Protein AF-A0A4Q6EBI5-F1 (afdb_monomer)

Radius of gyration: 20.55 Å; Cα contacts (8 Å, |Δi|>4): 66; chains: 1; bounding box: 68×35×32 Å

Sequence (93 aa):
MEENFFKGKWKEAKGEIQTTWGKLTGDELEQTKGNLQSIGGLIQQKYGHAKEEVSQKLSELSARFTGEAANKTEDVKDDLRTSETLRKDERLQ

Secondary structure (DSSP, 8-state):
---B--HHHHHHHHHHHHHHTTTS-HHHHHHTTTBHHHHHHHHHHHH---HHHHHHHHHHHHHHHHS--SS----SS-TT----S--------

Solvent-accessible surface area (backbone atoms only — not comparable to full-atom values): 6014 Å² total; per-residue (Å²): 131,90,64,58,42,54,78,78,48,25,64,57,51,46,53,54,50,27,66,75,42,71,89,48,51,65,63,66,51,54,75,40,65,39,32,50,69,54,49,45,51,53,47,34,72,76,68,66,53,60,69,62,64,47,48,50,56,48,50,52,49,48,29,71,63,69,68,70,72,76,84,80,90,70,87,88,82,80,88,83,78,79,88,82,75,81,89,67,97,76,77,91,129

Foldseek 3Di:
DFQFADLVLQLVLLVVLCVVVVVDDSVCSVVCSRGLVSSLVVCCVPPVDDSVVSSVVSVVSSCVRVVVVPDDPPDDDPPPPPPDDDDDPDDDD

Mean predicted aligned error: 12.08 Å

Structure (mmCIF, N/CA/C/O backbone):
data_AF-A0A4Q6EBI5-F1
#
_entry.id   AF-A0A4Q6EBI5-F1
#
loop_
_atom_site.group_PDB
_atom_site.id
_atom_site.type_symbol
_atom_site.label_atom_id
_atom_site.label_alt_id
_atom_site.label_comp_id
_atom_site.label_asym_id
_atom_site.label_entity_id
_atom_site.label_seq_id
_atom_site.pdbx_PDB_ins_code
_atom_site.Cartn_x
_atom_site.Cartn_y
_atom_site.Cartn_z
_atom_site.occupancy
_atom_site.B_iso_or_equiv
_atom_site.auth_seq_id
_atom_site.auth_comp_id
_atom_site.auth_asym_id
_atom_site.auth_atom_id
_atom_site.pdbx_PDB_model_num
ATOM 1 N N . MET A 1 1 ? 16.691 -6.891 6.641 1.00 44.53 1 MET A N 1
ATOM 2 C CA . MET A 1 1 ? 15.786 -6.126 7.515 1.00 44.53 1 MET A CA 1
ATOM 3 C C . MET A 1 1 ? 14.382 -6.578 7.157 1.00 44.53 1 MET A C 1
ATOM 5 O O . MET A 1 1 ? 14.028 -6.491 5.990 1.00 44.53 1 MET A O 1
ATOM 9 N N . GLU A 1 2 ? 13.650 -7.199 8.080 1.00 53.28 2 GLU A N 1
ATOM 10 C CA . GLU A 1 2 ? 12.250 -7.576 7.843 1.00 53.28 2 GLU A CA 1
ATOM 11 C C . GLU A 1 2 ? 11.372 -6.353 8.112 1.00 53.28 2 GLU A C 1
ATOM 13 O O . GLU A 1 2 ? 10.861 -6.167 9.216 1.00 53.28 2 GLU A O 1
ATOM 18 N N . GLU A 1 3 ? 11.242 -5.477 7.117 1.00 63.88 3 GLU A N 1
ATOM 19 C CA . GLU A 1 3 ? 10.317 -4.352 7.210 1.00 63.88 3 GLU A CA 1
ATOM 20 C C . GLU A 1 3 ? 8.879 -4.907 7.200 1.00 63.88 3 GLU A C 1
ATOM 22 O O . GLU A 1 3 ? 8.464 -5.638 6.293 1.00 63.88 3 GLU A O 1
ATOM 27 N N . ASN A 1 4 ? 8.110 -4.585 8.237 1.00 71.12 4 ASN A N 1
ATOM 28 C CA . ASN A 1 4 ? 6.706 -4.957 8.361 1.00 71.12 4 ASN A CA 1
ATOM 29 C C . ASN A 1 4 ? 5.941 -3.785 8.970 1.00 71.12 4 ASN A C 1
ATOM 31 O O . ASN A 1 4 ? 6.427 -3.120 9.886 1.00 71.12 4 ASN A O 1
ATOM 35 N N . PHE A 1 5 ? 4.717 -3.556 8.504 1.00 75.75 5 PHE A N 1
ATOM 36 C CA . PHE A 1 5 ? 3.860 -2.550 9.117 1.00 75.75 5 PHE A CA 1
ATOM 37 C C . PHE A 1 5 ? 3.394 -3.006 10.504 1.00 75.75 5 PHE A C 1
ATOM 39 O O . PHE A 1 5 ? 2.918 -4.129 10.685 1.00 75.75 5 PHE A O 1
ATOM 46 N N . PHE A 1 6 ? 3.434 -2.104 11.486 1.00 75.88 6 PHE A N 1
ATOM 47 C CA . PHE A 1 6 ? 2.749 -2.331 12.758 1.00 75.88 6 PHE A CA 1
ATOM 48 C C . PHE A 1 6 ? 1.249 -2.530 12.515 1.00 75.88 6 PHE A C 1
ATOM 50 O O . PHE A 1 6 ? 0.626 -1.734 11.817 1.00 75.88 6 PHE A O 1
ATOM 57 N N . LYS A 1 7 ? 0.641 -3.546 13.140 1.00 71.38 7 LYS A N 1
ATOM 58 C CA . LYS A 1 7 ? -0.760 -3.957 12.907 1.00 71.38 7 LYS A CA 1
ATOM 59 C C . LYS A 1 7 ? -1.783 -2.806 12.979 1.00 71.38 7 LYS A C 1
ATOM 61 O O . LYS A 1 7 ? -2.779 -2.841 12.265 1.00 71.38 7 LYS A O 1
ATOM 66 N N . GLY A 1 8 ? -1.532 -1.786 13.807 1.00 75.75 8 GLY A N 1
ATOM 67 C CA . GLY A 1 8 ? -2.360 -0.574 13.875 1.00 75.75 8 GLY A CA 1
ATOM 68 C C . GLY A 1 8 ? -2.218 0.336 12.648 1.00 75.75 8 GLY A C 1
ATOM 69 O O . GLY A 1 8 ? -3.214 0.710 12.041 1.00 75.75 8 GLY A O 1
ATOM 70 N N . LYS A 1 9 ? -0.978 0.627 12.240 1.00 81.62 9 LYS A N 1
ATOM 71 C CA . LYS A 1 9 ? -0.639 1.460 11.071 1.00 81.62 9 LYS A CA 1
ATOM 72 C C . LYS A 1 9 ? -0.881 0.747 9.734 1.00 81.62 9 LYS A C 1
ATOM 74 O O . LYS A 1 9 ? -1.128 1.394 8.722 1.00 81.62 9 LYS A O 1
ATOM 79 N N . TRP A 1 10 ? -0.851 -0.587 9.731 1.00 85.44 10 TRP A N 1
ATOM 80 C CA . TRP A 1 10 ? -1.069 -1.420 8.548 1.00 85.44 10 TRP A CA 1
ATOM 81 C C . TRP A 1 10 ? -2.424 -1.163 7.889 1.00 85.44 10 TRP A C 1
ATOM 83 O O . 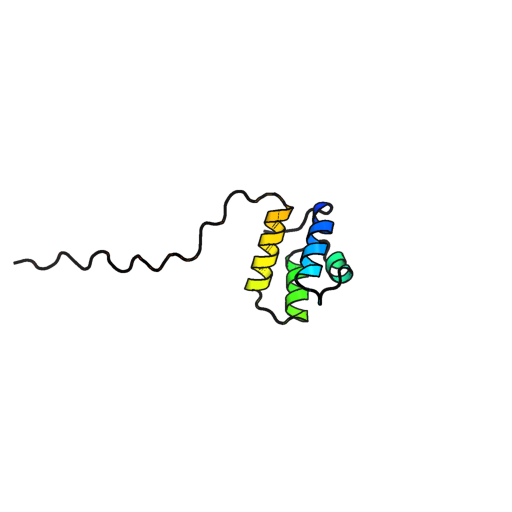TRP A 1 10 ? -2.515 -1.132 6.668 1.00 85.44 10 TRP A O 1
ATOM 93 N N . LYS A 1 11 ? -3.479 -0.948 8.682 1.00 85.94 11 LYS A N 1
ATOM 94 C CA . LYS A 1 11 ? -4.832 -0.730 8.156 1.00 85.94 11 LYS A CA 1
ATOM 95 C C . LYS A 1 11 ? -4.930 0.546 7.310 1.00 85.94 11 LYS A C 1
ATOM 97 O O . LYS A 1 11 ? -5.629 0.547 6.301 1.00 85.94 11 LYS A O 1
ATOM 102 N N . GLU A 1 12 ? -4.206 1.591 7.704 1.00 86.00 12 GLU A N 1
ATOM 103 C CA . GLU A 1 12 ? -4.070 2.842 6.949 1.00 86.00 12 GLU A CA 1
ATOM 104 C C . GLU A 1 12 ? -3.200 2.648 5.703 1.00 86.00 12 GLU A C 1
ATOM 106 O O . GLU A 1 12 ? -3.637 2.965 4.596 1.00 86.00 12 GLU A O 1
ATOM 111 N N . ALA A 1 13 ? -2.022 2.031 5.863 1.00 85.81 13 ALA A N 1
ATOM 112 C CA . ALA A 1 13 ? -1.117 1.737 4.753 1.00 85.81 13 ALA A CA 1
ATOM 113 C C . ALA A 1 13 ? -1.804 0.902 3.659 1.00 85.81 13 ALA A C 1
ATOM 115 O O . ALA A 1 13 ? -1.714 1.228 2.481 1.00 85.81 13 ALA A O 1
ATOM 116 N N . LYS A 1 14 ? -2.577 -0.122 4.043 1.00 87.25 14 LYS A N 1
ATOM 117 C CA . LYS A 1 14 ? -3.412 -0.939 3.148 1.00 87.25 14 LYS A CA 1
ATOM 118 C C . LYS A 1 14 ? -4.319 -0.091 2.255 1.00 87.25 14 LYS A C 1
ATOM 120 O O . LYS A 1 14 ? -4.433 -0.395 1.071 1.00 87.25 14 LYS A O 1
ATOM 125 N N . GLY A 1 15 ? -4.977 0.933 2.801 1.00 88.38 15 GLY A N 1
ATOM 126 C CA . GLY A 1 15 ? -5.890 1.785 2.032 1.00 88.38 15 GLY A CA 1
ATOM 127 C C . GLY A 1 15 ? -5.156 2.589 0.960 1.00 88.38 15 GLY A C 1
ATOM 128 O O . GLY A 1 15 ? -5.619 2.696 -0.177 1.00 88.38 15 GLY A O 1
ATOM 129 N N . GLU A 1 16 ? -3.970 3.090 1.294 1.00 87.25 16 GLU A N 1
ATOM 130 C CA . GLU A 1 16 ? -3.127 3.840 0.363 1.00 87.25 16 GLU A CA 1
ATOM 131 C C . GLU A 1 16 ? -2.498 2.936 -0.707 1.00 87.25 16 GLU A C 1
ATOM 133 O O . GLU A 1 16 ? -2.494 3.284 -1.889 1.00 87.25 16 GLU A O 1
ATOM 138 N N . ILE A 1 17 ? -2.073 1.725 -0.327 1.00 86.25 17 ILE A N 1
ATOM 139 C CA . ILE A 1 17 ? -1.614 0.678 -1.252 1.00 86.25 17 ILE A CA 1
ATOM 140 C C . ILE A 1 17 ? -2.749 0.315 -2.219 1.00 86.25 17 ILE A C 1
ATOM 142 O O . ILE A 1 17 ? -2.557 0.321 -3.430 1.00 86.25 17 ILE A O 1
ATOM 146 N N . GLN A 1 18 ? -3.956 0.051 -1.718 1.00 87.75 18 GLN A N 1
ATOM 147 C CA . GLN A 1 18 ? -5.106 -0.280 -2.561 1.00 87.75 18 GLN A CA 1
ATOM 148 C C . GLN A 1 18 ? -5.463 0.856 -3.532 1.00 87.75 18 GLN A C 1
ATOM 150 O O . GLN A 1 18 ? -5.811 0.596 -4.679 1.00 87.75 18 GLN A O 1
ATOM 155 N N . THR A 1 19 ? -5.345 2.111 -3.096 1.00 87.94 19 THR A N 1
ATOM 156 C CA . THR A 1 19 ? -5.585 3.285 -3.951 1.00 87.94 19 THR A CA 1
ATOM 157 C C . THR A 1 19 ? -4.510 3.420 -5.032 1.00 87.94 19 THR A C 1
ATOM 159 O O . THR A 1 19 ? -4.827 3.676 -6.192 1.00 87.94 19 THR A O 1
ATOM 162 N N . THR A 1 20 ? -3.243 3.199 -4.671 1.00 84.56 20 THR A N 1
ATOM 163 C CA . THR A 1 20 ? -2.093 3.272 -5.588 1.00 84.56 20 THR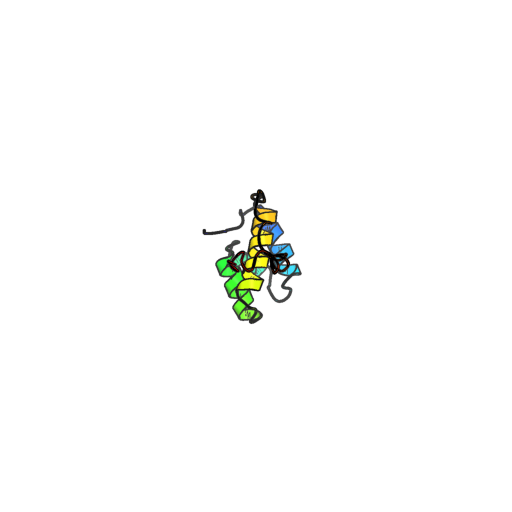 A CA 1
ATOM 164 C C . THR A 1 20 ? -2.132 2.157 -6.632 1.00 84.56 20 THR A C 1
ATOM 166 O O . THR A 1 20 ? -1.960 2.392 -7.827 1.00 84.56 20 THR A O 1
ATOM 169 N N . TRP A 1 21 ? -2.388 0.929 -6.188 1.00 85.81 21 TRP A N 1
ATOM 170 C CA . TRP A 1 21 ? -2.431 -0.264 -7.020 1.00 85.81 21 TRP A CA 1
ATOM 171 C C . TRP A 1 21 ? -3.854 -0.815 -7.073 1.00 85.81 21 TRP A C 1
ATOM 173 O O . TRP A 1 21 ? -4.107 -1.918 -6.604 1.00 85.81 21 TRP A O 1
ATOM 183 N N . GLY A 1 22 ? -4.779 -0.086 -7.701 1.00 83.94 22 GLY A N 1
ATOM 184 C CA . GLY A 1 22 ? -6.206 -0.445 -7.774 1.00 83.94 22 GLY A CA 1
ATOM 185 C C . GLY A 1 22 ? -6.571 -1.843 -8.318 1.00 83.94 22 GLY A C 1
ATOM 186 O O . GLY A 1 22 ? -7.739 -2.214 -8.259 1.00 83.94 22 GLY A O 1
ATOM 187 N N . LYS A 1 23 ? -5.620 -2.642 -8.836 1.00 82.12 23 LYS A N 1
ATOM 188 C CA . LYS A 1 23 ? -5.815 -4.072 -9.171 1.00 82.12 23 LYS A CA 1
ATOM 189 C C . LYS A 1 23 ? -5.606 -5.014 -7.976 1.00 82.12 23 LYS A C 1
ATOM 191 O O . LYS A 1 23 ? -5.900 -6.207 -8.087 1.00 82.12 23 LYS A O 1
ATOM 196 N N . LEU A 1 24 ? -5.033 -4.528 -6.878 1.00 84.62 24 LEU A N 1
ATOM 197 C CA . LEU A 1 24 ? -4.920 -5.263 -5.625 1.00 84.62 24 LEU A CA 1
ATOM 198 C C . LEU A 1 24 ? -6.192 -5.060 -4.819 1.00 84.62 24 LEU A C 1
ATOM 200 O O . LEU A 1 24 ? -6.639 -3.934 -4.594 1.00 84.62 24 LEU A O 1
ATOM 204 N N . THR A 1 25 ? -6.746 -6.158 -4.329 1.00 86.31 25 THR A N 1
ATOM 205 C CA . THR A 1 25 ? -7.875 -6.095 -3.409 1.00 86.31 25 THR A CA 1
ATOM 206 C C . THR A 1 25 ? -7.351 -5.864 -1.997 1.00 86.31 25 THR A C 1
ATOM 208 O O . THR A 1 25 ? -6.365 -6.478 -1.584 1.00 86.31 25 THR A O 1
ATOM 211 N N . GLY A 1 26 ? -8.043 -5.034 -1.212 1.00 84.88 26 GLY A N 1
ATOM 212 C CA . GLY A 1 26 ? -7.718 -4.846 0.204 1.00 84.88 26 GLY A CA 1
ATOM 213 C C . GLY A 1 26 ? -7.697 -6.153 1.012 1.00 84.88 26 GLY A C 1
ATOM 214 O O . GLY A 1 26 ? -7.053 -6.197 2.057 1.00 84.88 26 GLY A O 1
ATOM 215 N N . ASP A 1 27 ? -8.371 -7.200 0.531 1.00 88.31 27 ASP A N 1
ATOM 216 C CA . ASP A 1 27 ? -8.375 -8.554 1.099 1.00 88.31 27 ASP A CA 1
ATOM 217 C C . ASP A 1 27 ? -7.047 -9.295 0.857 1.00 88.31 27 ASP A C 1
ATOM 219 O O . ASP A 1 27 ? -6.430 -9.803 1.790 1.00 88.31 27 ASP A O 1
ATOM 223 N N . GLU A 1 28 ? -6.534 -9.257 -0.379 1.00 87.56 28 GLU A N 1
ATOM 224 C CA . GLU A 1 28 ? -5.244 -9.858 -0.759 1.00 87.56 28 GLU A CA 1
ATOM 225 C C . GLU A 1 28 ? -4.092 -9.216 0.017 1.00 87.56 28 GLU A C 1
ATOM 227 O O . GLU A 1 28 ? -3.199 -9.898 0.516 1.00 87.56 28 GLU A O 1
ATOM 232 N N . LEU A 1 29 ? -4.148 -7.893 0.181 1.00 86.62 29 LEU A N 1
ATOM 233 C CA . LEU A 1 29 ? -3.214 -7.166 1.029 1.00 86.62 29 LEU A CA 1
ATOM 234 C C . LEU A 1 29 ? -3.353 -7.620 2.484 1.00 86.62 29 LEU A C 1
ATOM 236 O O . LEU A 1 29 ? -2.352 -7.893 3.139 1.00 86.62 29 LEU A O 1
ATOM 240 N N . GLU A 1 30 ? -4.570 -7.761 3.004 1.00 87.44 30 GLU A N 1
ATOM 241 C CA . GLU A 1 30 ? -4.795 -8.166 4.394 1.00 87.44 30 GLU A CA 1
ATOM 242 C C . GLU A 1 30 ? -4.222 -9.554 4.718 1.00 87.44 30 GLU A C 1
ATOM 244 O O . GLU A 1 30 ? -3.653 -9.736 5.798 1.00 87.44 30 GLU A O 1
ATOM 249 N N . GLN A 1 31 ? -4.253 -10.490 3.763 1.00 87.50 31 GLN A N 1
ATOM 250 C CA . GLN A 1 31 ? -3.624 -11.809 3.900 1.00 87.50 31 GLN A CA 1
ATOM 251 C C . GLN A 1 31 ? -2.107 -11.733 4.114 1.00 87.50 31 GLN A C 1
ATOM 253 O O . GLN A 1 31 ? -1.548 -12.557 4.839 1.00 87.50 31 GLN A O 1
ATOM 258 N N . THR A 1 32 ? -1.442 -10.715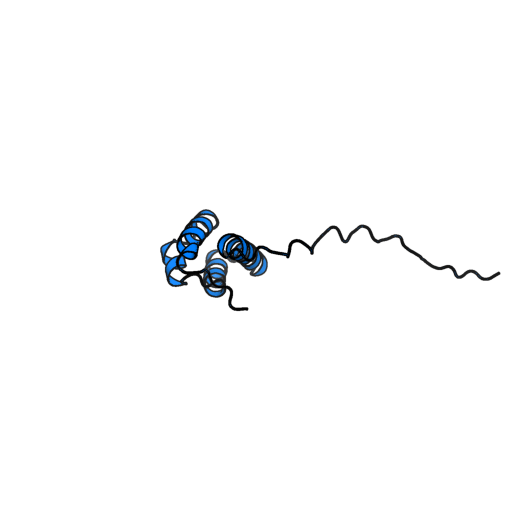 3.562 1.00 87.12 32 THR A N 1
ATOM 259 C CA . THR A 1 32 ? -0.002 -10.490 3.775 1.00 87.12 32 THR A CA 1
ATOM 260 C C . THR A 1 32 ? 0.332 -9.959 5.169 1.00 87.12 32 THR A C 1
ATOM 262 O O . THR A 1 32 ? 1.504 -9.904 5.533 1.00 87.12 32 THR A O 1
ATOM 265 N N . LYS A 1 33 ? -0.675 -9.536 5.950 1.00 84.75 33 LYS A N 1
ATOM 266 C CA . LYS A 1 33 ? -0.530 -8.956 7.297 1.00 84.75 33 LYS A CA 1
ATOM 267 C C . LYS A 1 33 ? 0.459 -7.783 7.388 1.00 84.75 33 LYS A C 1
ATOM 269 O O . LYS A 1 33 ? 0.974 -7.509 8.468 1.00 84.75 33 LYS A O 1
ATOM 274 N N . GLY A 1 34 ? 0.711 -7.084 6.282 1.00 82.56 34 GLY A N 1
ATOM 275 C CA . GLY A 1 34 ? 1.651 -5.963 6.243 1.00 82.56 34 GLY A CA 1
ATOM 276 C C . GLY A 1 34 ? 3.105 -6.347 6.013 1.00 82.56 34 GLY A C 1
ATOM 277 O O . GLY A 1 34 ? 3.996 -5.550 6.301 1.00 82.56 34 GLY A O 1
ATOM 278 N N . ASN A 1 35 ? 3.349 -7.544 5.482 1.00 86.56 35 ASN A N 1
ATOM 279 C CA . ASN A 1 35 ? 4.674 -7.976 5.075 1.00 86.56 35 ASN A CA 1
ATOM 280 C C . ASN A 1 35 ? 5.034 -7.414 3.692 1.00 86.56 35 ASN A C 1
ATOM 282 O O . ASN A 1 35 ? 4.457 -7.811 2.677 1.00 86.56 35 ASN A O 1
ATOM 286 N N . LEU A 1 36 ? 6.015 -6.509 3.644 1.00 83.25 36 LEU A N 1
ATOM 287 C CA . LEU A 1 36 ? 6.419 -5.804 2.420 1.00 83.25 36 LEU A CA 1
ATOM 288 C C . LEU A 1 36 ? 6.902 -6.761 1.324 1.00 83.25 36 LEU A C 1
ATOM 290 O O . LEU A 1 36 ? 6.577 -6.572 0.154 1.00 83.25 36 LEU A O 1
ATOM 294 N N . GLN A 1 37 ? 7.599 -7.837 1.691 1.00 85.25 37 GLN A N 1
ATOM 295 C CA . GLN A 1 37 ? 8.057 -8.848 0.737 1.00 85.25 37 GLN A CA 1
ATOM 296 C C . GLN A 1 37 ? 6.887 -9.602 0.085 1.00 85.25 37 GLN A C 1
ATOM 298 O O . GLN A 1 37 ? 6.885 -9.812 -1.129 1.00 85.25 37 GLN A O 1
ATOM 303 N N . SER A 1 38 ? 5.873 -9.966 0.869 1.00 88.38 38 SER A N 1
ATOM 304 C CA . SER A 1 38 ? 4.670 -10.649 0.377 1.00 88.38 38 SER A CA 1
ATOM 305 C C . SER A 1 38 ? 3.831 -9.735 -0.519 1.00 88.38 38 SER A C 1
ATOM 307 O O . SER A 1 38 ? 3.399 -10.147 -1.595 1.00 88.38 38 SER A O 1
ATOM 309 N N . ILE A 1 39 ? 3.655 -8.471 -0.119 1.00 87.19 39 ILE A N 1
ATOM 310 C CA . ILE A 1 39 ? 2.957 -7.453 -0.920 1.00 87.19 39 ILE A CA 1
ATOM 311 C C . ILE A 1 39 ? 3.702 -7.216 -2.236 1.00 87.19 39 ILE A C 1
ATOM 313 O O . ILE A 1 39 ? 3.089 -7.197 -3.303 1.00 87.19 39 ILE A O 1
ATOM 317 N N . GLY A 1 40 ? 5.030 -7.096 -2.178 1.00 87.88 40 GLY A N 1
ATOM 318 C CA . GLY A 1 40 ? 5.870 -6.920 -3.356 1.00 87.88 40 GLY A CA 1
ATOM 319 C C . GLY A 1 40 ? 5.761 -8.087 -4.337 1.00 87.88 40 GLY A C 1
ATOM 320 O O . GLY A 1 40 ? 5.660 -7.864 -5.543 1.00 87.88 40 GLY A O 1
ATOM 321 N N . GLY A 1 41 ? 5.691 -9.321 -3.828 1.00 88.62 41 GLY A N 1
ATOM 322 C CA . GLY A 1 41 ? 5.438 -10.517 -4.633 1.00 88.62 41 GLY A CA 1
ATOM 323 C C . GLY A 1 41 ? 4.088 -10.474 -5.352 1.00 88.62 41 GLY A C 1
ATOM 324 O O . GLY A 1 41 ? 4.037 -10.687 -6.562 1.00 88.62 41 GLY A O 1
ATOM 325 N N . LEU A 1 42 ? 3.008 -10.116 -4.648 1.00 87.88 42 LEU A N 1
ATOM 326 C CA . LEU A 1 42 ? 1.671 -9.983 -5.243 1.00 87.88 42 LEU A CA 1
ATOM 327 C C . LEU A 1 42 ? 1.631 -8.921 -6.348 1.00 87.88 42 LEU A C 1
ATOM 329 O O . LEU A 1 42 ? 1.074 -9.158 -7.421 1.00 87.88 42 LEU A O 1
ATOM 333 N N . ILE A 1 43 ? 2.244 -7.758 -6.109 1.00 86.31 43 ILE A N 1
ATOM 334 C CA . ILE A 1 43 ? 2.307 -6.673 -7.095 1.00 86.31 43 ILE A CA 1
ATOM 335 C C . ILE A 1 43 ? 3.099 -7.121 -8.320 1.00 86.31 43 ILE A C 1
ATOM 337 O O . ILE A 1 43 ? 2.640 -6.933 -9.445 1.00 86.31 43 ILE A O 1
ATOM 341 N N . GLN A 1 44 ? 4.255 -7.753 -8.119 1.00 86.38 44 G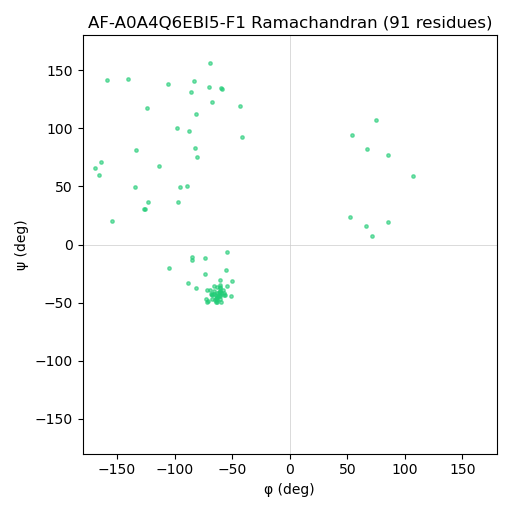LN A N 1
ATOM 342 C CA . GLN A 1 44 ? 5.075 -8.258 -9.213 1.00 86.38 44 GLN A CA 1
ATOM 343 C C . GLN A 1 44 ? 4.327 -9.307 -10.044 1.00 86.38 44 GLN A C 1
ATOM 345 O O . GLN A 1 44 ? 4.368 -9.245 -11.269 1.00 86.38 44 GLN A O 1
ATOM 350 N N . GLN A 1 45 ? 3.579 -10.215 -9.411 1.00 87.00 45 GLN A N 1
ATOM 351 C CA . GLN A 1 45 ? 2.786 -11.216 -10.128 1.00 87.00 45 GLN A CA 1
ATOM 352 C C . GLN A 1 45 ? 1.593 -10.617 -10.884 1.00 87.00 45 GLN A C 1
ATOM 354 O O . GLN A 1 45 ? 1.311 -11.043 -12.001 1.00 87.00 45 GLN A O 1
ATOM 359 N N . LYS A 1 46 ? 0.890 -9.629 -10.313 1.00 85.38 46 LYS A N 1
ATOM 360 C CA . LYS A 1 46 ? -0.297 -9.031 -10.953 1.00 85.38 46 LYS A CA 1
ATOM 361 C C . LYS A 1 46 ? 0.019 -7.981 -12.006 1.00 85.38 46 LYS A C 1
ATOM 363 O O . LYS A 1 46 ? -0.717 -7.849 -12.984 1.00 85.38 46 LYS A O 1
ATOM 368 N N . TYR A 1 47 ? 1.048 -7.180 -11.771 1.00 82.44 47 TYR A N 1
ATOM 369 C CA . TYR A 1 47 ? 1.379 -6.050 -12.627 1.00 82.44 47 TYR A CA 1
ATOM 370 C C . TYR A 1 47 ? 2.587 -6.302 -13.527 1.00 82.44 47 TYR A C 1
ATOM 372 O O . TYR A 1 47 ? 2.742 -5.591 -14.514 1.00 82.44 47 TYR A O 1
ATOM 380 N N . GLY A 1 48 ? 3.445 -7.273 -13.204 1.00 81.00 48 GLY A N 1
ATOM 381 C CA . GLY A 1 48 ? 4.698 -7.489 -13.931 1.00 81.00 48 GLY A CA 1
ATOM 382 C C . GLY A 1 48 ? 5.708 -6.347 -13.770 1.00 81.00 48 GLY A C 1
ATOM 383 O O . GLY A 1 48 ? 6.638 -6.249 -14.565 1.00 81.00 48 GLY A O 1
ATOM 384 N N . HIS A 1 49 ? 5.527 -5.461 -12.782 1.00 74.69 49 HIS A N 1
ATOM 385 C CA . HIS A 1 49 ? 6.420 -4.321 -12.564 1.00 74.69 49 HIS A CA 1
ATOM 386 C C . HIS A 1 49 ? 7.806 -4.744 -12.060 1.00 74.69 49 HIS A C 1
ATOM 388 O O . HIS A 1 49 ? 7.984 -5.791 -11.425 1.00 74.69 49 HIS A O 1
ATOM 394 N N . ALA A 1 50 ? 8.787 -3.874 -12.314 1.00 75.12 50 ALA A N 1
ATOM 395 C CA . ALA A 1 50 ? 10.142 -4.024 -11.811 1.00 75.12 50 ALA A CA 1
ATOM 396 C C . ALA A 1 50 ? 10.143 -4.061 -10.276 1.00 75.12 50 ALA A C 1
ATOM 398 O O . ALA A 1 50 ? 9.504 -3.243 -9.612 1.00 75.12 50 ALA A O 1
ATOM 399 N N . LYS A 1 51 ? 10.893 -5.017 -9.715 1.00 75.81 51 LYS A N 1
ATOM 400 C CA . LYS A 1 51 ? 11.016 -5.224 -8.264 1.00 75.81 51 LYS A CA 1
ATOM 401 C C . LYS A 1 51 ? 11.448 -3.948 -7.535 1.00 75.81 51 LYS A C 1
ATOM 403 O O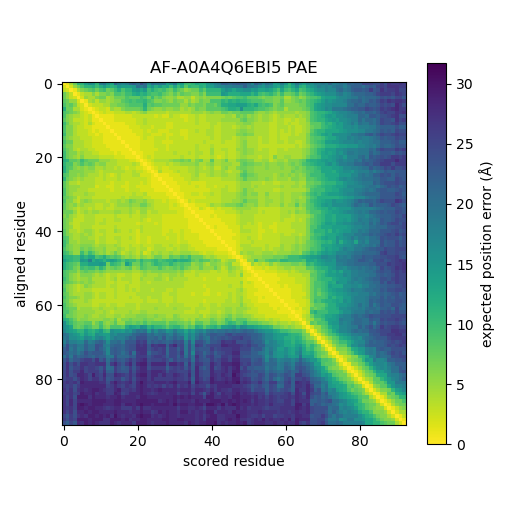 . LYS A 1 51 ? 10.987 -3.707 -6.426 1.00 75.81 51 LYS A O 1
ATOM 408 N N . GLU A 1 52 ? 12.300 -3.143 -8.168 1.00 79.00 52 GLU A N 1
ATOM 409 C CA . GLU A 1 52 ? 12.808 -1.879 -7.627 1.00 79.00 52 GLU A CA 1
ATOM 410 C C . GLU A 1 52 ? 11.712 -0.834 -7.424 1.00 79.00 52 GLU A C 1
ATOM 412 O O . GLU A 1 52 ? 11.595 -0.314 -6.320 1.00 79.00 52 GLU A O 1
ATOM 417 N N . GLU A 1 53 ? 10.862 -0.580 -8.425 1.00 81.88 53 GLU A N 1
ATOM 418 C CA . GLU A 1 53 ? 9.770 0.397 -8.289 1.00 81.88 53 GLU A CA 1
ATOM 419 C C . GLU A 1 53 ? 8.806 0.011 -7.168 1.00 81.88 53 GLU A C 1
ATOM 421 O O . GLU A 1 53 ? 8.411 0.844 -6.350 1.00 81.88 53 GLU A O 1
ATOM 426 N N . VAL A 1 54 ? 8.457 -1.275 -7.108 1.00 84.38 54 VAL A N 1
ATOM 427 C CA . VAL A 1 54 ? 7.582 -1.809 -6.065 1.00 84.38 54 VAL A CA 1
ATOM 428 C C . VAL A 1 54 ? 8.246 -1.666 -4.699 1.00 84.38 54 VAL A C 1
ATOM 430 O O . VAL A 1 54 ? 7.614 -1.174 -3.770 1.00 84.38 54 VAL A O 1
ATOM 433 N N . SER A 1 55 ? 9.523 -2.038 -4.582 1.00 82.12 55 SER A N 1
ATOM 434 C CA . SER A 1 55 ? 10.277 -1.945 -3.332 1.00 82.12 55 SER A CA 1
ATOM 435 C C . SER A 1 55 ? 10.422 -0.503 -2.851 1.00 82.12 55 SER A C 1
ATOM 437 O O . SER A 1 55 ? 10.243 -0.260 -1.663 1.00 82.12 55 SER A O 1
ATOM 439 N N . GLN A 1 56 ? 10.691 0.458 -3.741 1.00 83.56 56 GLN 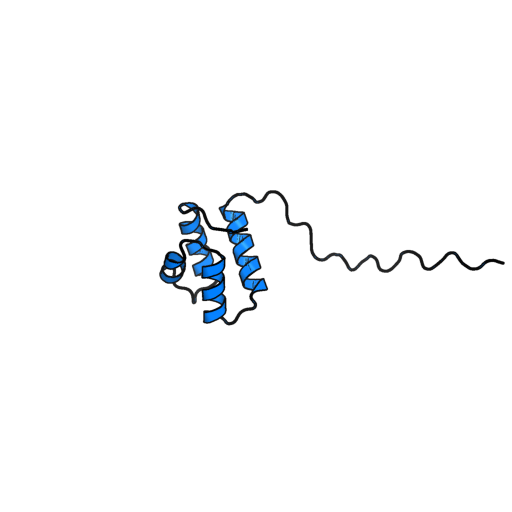A N 1
ATOM 440 C CA . GLN A 1 56 ? 10.806 1.869 -3.365 1.00 83.56 56 GLN A CA 1
ATOM 441 C C . GLN A 1 56 ? 9.489 2.421 -2.826 1.00 83.56 56 GLN A C 1
ATOM 443 O O . GLN A 1 56 ? 9.469 3.004 -1.746 1.00 83.56 56 GLN A O 1
ATOM 448 N N . LYS A 1 57 ? 8.381 2.193 -3.541 1.00 83.62 57 LYS A N 1
ATOM 449 C CA . LYS A 1 57 ? 7.051 2.648 -3.108 1.00 83.62 57 LYS A CA 1
ATOM 450 C C . LYS A 1 57 ? 6.671 2.051 -1.751 1.00 83.62 57 LYS A C 1
ATOM 452 O O . LYS A 1 57 ? 6.117 2.723 -0.888 1.00 83.62 57 LYS A O 1
ATOM 457 N N . LEU A 1 58 ? 6.971 0.768 -1.572 1.00 83.81 58 LEU A N 1
ATOM 458 C CA . LEU A 1 58 ? 6.700 0.022 -0.352 1.00 83.81 58 LEU A CA 1
ATOM 459 C C . LEU A 1 58 ? 7.554 0.514 0.831 1.00 83.81 58 LEU A C 1
ATOM 461 O O . LEU A 1 58 ? 6.992 0.705 1.910 1.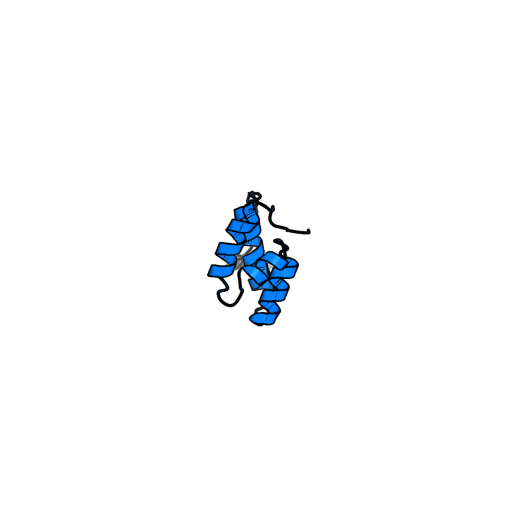00 83.81 58 LEU A O 1
ATOM 465 N N . SER A 1 59 ? 8.848 0.795 0.636 1.00 83.44 59 SER A N 1
ATOM 466 C CA . SER A 1 59 ? 9.695 1.428 1.664 1.00 83.44 59 SER A CA 1
ATOM 467 C C . SER A 1 59 ? 9.259 2.857 1.989 1.00 83.44 59 SER A C 1
ATOM 469 O O . SER A 1 59 ? 9.312 3.266 3.141 1.00 83.44 59 SER A O 1
ATOM 471 N N . GLU A 1 60 ? 8.785 3.629 1.012 1.00 83.62 60 GLU A N 1
ATOM 472 C CA . GLU A 1 60 ? 8.282 4.984 1.267 1.00 83.62 60 GLU A CA 1
ATOM 473 C C . GLU A 1 60 ? 7.036 4.960 2.164 1.00 83.62 60 GLU A C 1
ATOM 475 O O . GLU A 1 60 ? 6.941 5.700 3.148 1.00 83.62 60 GLU A O 1
ATOM 480 N N . LEU A 1 61 ? 6.108 4.039 1.888 1.00 83.62 61 LEU A N 1
ATOM 481 C CA . LEU A 1 61 ? 4.955 3.798 2.749 1.00 83.62 61 LEU A CA 1
ATOM 482 C C . LEU A 1 61 ? 5.412 3.299 4.130 1.00 83.62 61 LEU A C 1
ATOM 484 O O . LEU A 1 61 ? 4.976 3.833 5.150 1.00 83.62 61 LEU A O 1
ATOM 488 N N . SER A 1 62 ? 6.314 2.314 4.197 1.00 78.94 62 SER A N 1
ATOM 489 C CA . SER A 1 62 ? 6.815 1.783 5.474 1.00 78.94 62 SER A CA 1
ATOM 490 C C . SER A 1 62 ? 7.433 2.889 6.335 1.00 78.94 62 SER A C 1
ATOM 492 O O . SER A 1 62 ? 7.082 3.004 7.511 1.00 78.94 62 SER A O 1
ATOM 494 N N . ALA A 1 63 ? 8.230 3.778 5.744 1.00 80.88 63 ALA A N 1
ATOM 495 C CA . ALA A 1 63 ? 8.837 4.920 6.416 1.00 80.88 63 ALA A CA 1
ATOM 496 C C . ALA A 1 63 ? 7.787 5.931 6.905 1.00 80.88 63 ALA A C 1
ATOM 498 O O . ALA A 1 63 ? 7.786 6.309 8.081 1.00 80.88 63 ALA A O 1
ATOM 499 N N . ARG A 1 64 ? 6.831 6.309 6.041 1.00 79.94 64 ARG A N 1
ATOM 500 C CA . ARG A 1 64 ? 5.734 7.236 6.379 1.00 79.94 64 ARG A CA 1
ATOM 501 C C . ARG A 1 64 ? 4.908 6.741 7.564 1.00 79.94 64 ARG A C 1
ATOM 503 O O . ARG A 1 64 ? 4.514 7.525 8.429 1.00 79.94 64 ARG A O 1
ATOM 510 N N . PHE A 1 65 ? 4.612 5.446 7.603 1.00 75.69 65 PHE A N 1
ATOM 511 C CA . PHE A 1 65 ? 3.713 4.877 8.601 1.00 75.69 65 PHE A CA 1
ATOM 512 C C . PHE A 1 65 ? 4.434 4.450 9.884 1.00 75.69 65 PHE A C 1
ATOM 514 O O . PHE A 1 65 ? 3.858 4.595 10.965 1.00 75.69 65 PHE A O 1
ATOM 521 N N . THR A 1 66 ? 5.683 3.994 9.807 1.00 70.44 66 THR A N 1
ATOM 522 C CA . THR A 1 66 ? 6.439 3.501 10.975 1.00 70.44 66 THR A CA 1
ATOM 523 C C . THR A 1 66 ? 7.122 4.632 11.750 1.00 70.44 66 THR A C 1
ATOM 525 O O . THR A 1 66 ? 7.524 4.431 12.888 1.00 70.44 66 THR A O 1
ATOM 528 N N . GLY A 1 67 ? 7.170 5.855 11.208 1.00 60.94 67 GLY A N 1
ATOM 529 C CA . GLY A 1 67 ? 7.718 7.014 11.921 1.00 60.94 67 GLY A CA 1
ATOM 530 C C . GLY A 1 67 ? 9.240 6.974 12.086 1.00 60.94 67 GLY A C 1
ATOM 531 O O . GLY A 1 67 ? 9.803 7.854 12.727 1.00 60.94 67 GLY A O 1
ATOM 532 N N . GLU A 1 68 ? 9.911 6.007 11.459 1.00 54.50 68 GLU A N 1
ATOM 533 C CA . GLU A 1 68 ? 11.366 5.952 11.321 1.00 54.50 68 GLU A CA 1
ATOM 534 C C . GLU A 1 68 ? 11.784 6.699 10.041 1.00 54.50 68 GLU A C 1
ATOM 536 O O . GLU A 1 68 ? 12.481 6.193 9.175 1.00 54.50 68 GLU A O 1
ATOM 541 N N . ALA A 1 69 ? 11.280 7.927 9.895 1.00 48.34 69 A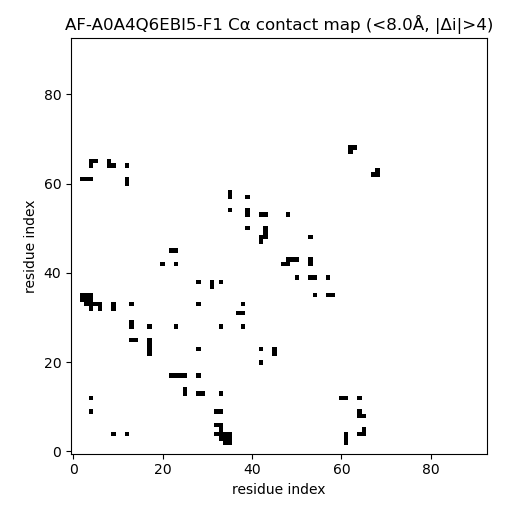LA A N 1
ATOM 542 C CA . ALA A 1 69 ? 11.627 8.858 8.821 1.00 48.34 69 ALA A CA 1
ATOM 543 C C . ALA A 1 69 ? 12.699 9.859 9.287 1.00 48.34 69 ALA A C 1
ATOM 545 O O . ALA A 1 69 ? 12.673 11.036 8.932 1.00 48.34 69 ALA A O 1
ATOM 546 N N . ALA A 1 70 ? 13.639 9.403 10.114 1.00 48.28 70 ALA A N 1
ATOM 547 C CA . ALA A 1 70 ? 14.854 10.144 10.394 1.00 48.28 70 ALA A CA 1
ATOM 548 C C . ALA A 1 70 ? 15.963 9.572 9.504 1.00 48.28 70 ALA A C 1
ATOM 550 O O . ALA A 1 70 ? 16.567 8.561 9.841 1.00 48.28 70 ALA A O 1
ATOM 551 N N . ASN A 1 71 ? 16.237 10.270 8.398 1.00 45.88 71 ASN A N 1
ATOM 552 C CA . ASN A 1 71 ? 17.494 10.206 7.647 1.00 45.88 71 ASN A CA 1
ATOM 553 C C . ASN A 1 71 ? 17.653 9.099 6.578 1.00 45.88 71 ASN A C 1
ATOM 555 O O . ASN A 1 71 ? 18.388 8.138 6.787 1.00 45.88 71 ASN A O 1
ATOM 559 N N . LYS A 1 72 ? 17.032 9.269 5.395 1.00 48.94 72 LYS A N 1
ATOM 560 C CA . LYS A 1 72 ? 17.629 8.825 4.115 1.00 48.94 72 LYS A CA 1
ATOM 561 C C . LYS A 1 72 ? 16.948 9.463 2.892 1.00 48.94 72 LYS A C 1
ATOM 563 O O . LYS A 1 72 ? 16.231 8.813 2.140 1.00 48.94 72 LYS A O 1
ATOM 568 N N . THR A 1 73 ? 17.178 10.759 2.705 1.00 45.19 73 THR A N 1
ATOM 569 C CA . THR A 1 73 ? 16.998 11.440 1.404 1.00 45.19 73 THR A CA 1
ATOM 570 C C . THR A 1 73 ? 18.311 12.109 0.991 1.00 45.19 73 THR A C 1
ATOM 572 O O . THR A 1 73 ? 18.338 13.202 0.439 1.00 45.19 73 THR A O 1
ATOM 575 N N . GLU A 1 74 ? 19.413 11.439 1.306 1.00 49.62 74 GLU A N 1
ATOM 576 C CA . GLU A 1 74 ? 20.713 11.621 0.672 1.00 49.62 74 GLU A CA 1
ATOM 577 C C . GLU A 1 74 ? 20.884 10.386 -0.229 1.00 49.62 74 GLU A C 1
ATOM 579 O O . GLU A 1 74 ? 20.504 9.295 0.195 1.00 49.62 74 GLU A O 1
ATOM 584 N N . ASP A 1 75 ? 21.387 10.561 -1.453 1.00 46.94 75 ASP A N 1
ATOM 585 C CA . ASP A 1 75 ? 21.418 9.589 -2.566 1.00 46.94 75 ASP A CA 1
ATOM 586 C C . ASP A 1 75 ? 20.050 9.387 -3.257 1.00 46.94 75 ASP A C 1
ATOM 588 O O . ASP A 1 75 ? 19.148 8.744 -2.738 1.00 46.94 75 ASP A O 1
ATOM 592 N N . VAL A 1 76 ? 19.790 9.877 -4.473 1.00 53.50 76 VAL A N 1
ATOM 593 C CA . VAL A 1 76 ? 20.654 9.886 -5.661 1.00 53.50 76 VAL A CA 1
ATOM 594 C C . VAL A 1 76 ? 20.179 10.988 -6.622 1.00 53.50 76 VAL A C 1
ATOM 596 O O . VAL A 1 76 ? 18.979 11.111 -6.870 1.00 53.50 76 VAL A O 1
ATOM 599 N N . LYS A 1 77 ? 21.150 11.670 -7.253 1.00 49.16 77 LYS A N 1
ATOM 600 C CA . LYS A 1 77 ? 21.066 12.414 -8.533 1.00 49.16 77 LYS A CA 1
ATOM 601 C C . LYS A 1 77 ? 21.080 13.953 -8.491 1.00 49.16 77 LYS A C 1
ATOM 603 O O . LYS A 1 77 ? 20.227 14.598 -9.084 1.00 49.16 77 LYS A O 1
ATOM 608 N N . ASP A 1 78 ? 22.151 14.518 -7.934 1.00 43.06 78 ASP A N 1
ATOM 609 C CA . ASP A 1 78 ? 22.885 15.607 -8.618 1.00 43.06 78 ASP A CA 1
ATOM 610 C C . ASP A 1 78 ? 24.393 15.272 -8.716 1.00 43.06 78 ASP A C 1
ATOM 612 O O . ASP A 1 78 ? 25.264 16.132 -8.737 1.00 43.06 78 ASP A O 1
ATOM 616 N N . ASP A 1 79 ? 24.721 13.977 -8.804 1.00 44.47 79 ASP A N 1
ATOM 617 C CA . ASP A 1 79 ? 26.022 13.506 -9.296 1.00 44.47 79 ASP A CA 1
ATOM 618 C C . ASP A 1 79 ? 25.982 13.536 -10.833 1.00 44.47 79 ASP A C 1
ATOM 620 O O . ASP A 1 79 ? 25.715 12.538 -11.496 1.00 44.47 79 ASP A O 1
ATOM 624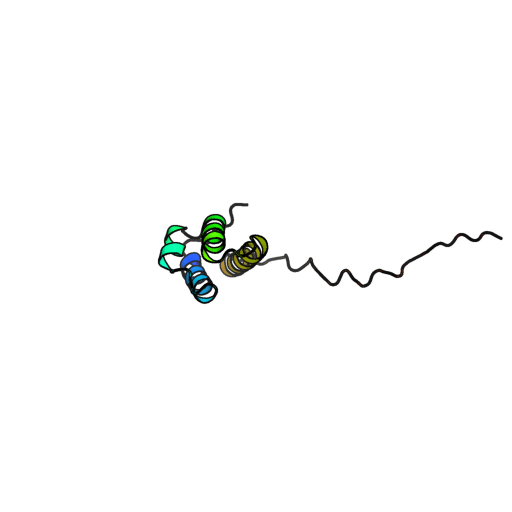 N N . LEU A 1 80 ? 26.074 14.739 -11.405 1.00 50.97 80 LEU A N 1
ATOM 625 C CA . LEU A 1 80 ? 26.391 14.972 -12.825 1.00 50.97 80 LEU A CA 1
ATOM 626 C C . LEU A 1 80 ? 27.041 16.348 -13.060 1.00 50.97 80 LEU A C 1
ATOM 628 O O . LEU A 1 80 ? 27.089 16.840 -14.188 1.00 50.97 80 LEU A O 1
ATOM 632 N N . ARG A 1 81 ? 27.606 16.966 -12.013 1.00 47.12 81 ARG A N 1
ATOM 633 C CA . ARG A 1 81 ? 28.393 18.200 -12.140 1.00 47.12 81 ARG A CA 1
ATOM 634 C C . ARG A 1 81 ? 29.696 18.158 -11.336 1.00 47.12 81 ARG A C 1
ATOM 636 O O . ARG A 1 81 ? 30.036 19.096 -10.625 1.00 47.12 81 ARG A O 1
ATOM 643 N N . THR A 1 82 ? 30.466 17.081 -11.487 1.00 46.44 82 THR A N 1
ATOM 644 C CA . THR A 1 82 ? 31.880 17.016 -11.047 1.00 46.44 82 THR A CA 1
ATOM 645 C C . THR A 1 82 ? 32.806 16.595 -12.191 1.00 46.44 82 THR A C 1
ATOM 647 O O . THR A 1 82 ? 33.843 15.974 -11.992 1.00 46.44 82 THR A O 1
ATOM 650 N N . SER A 1 83 ? 32.453 16.946 -13.427 1.00 48.19 83 SER A N 1
ATOM 651 C CA . SER A 1 83 ? 33.309 16.746 -14.595 1.00 48.19 83 SER A CA 1
ATOM 652 C C . SER A 1 83 ? 34.122 17.999 -14.932 1.00 48.19 83 SER A C 1
ATOM 654 O O . SER A 1 83 ? 34.095 18.420 -16.078 1.00 48.19 83 SER A O 1
ATOM 656 N N . GLU A 1 84 ? 34.808 18.630 -13.974 1.00 51.31 84 GLU A N 1
ATOM 657 C CA . GLU A 1 84 ? 35.891 19.577 -14.308 1.00 51.31 84 GLU A CA 1
ATOM 658 C C . GLU A 1 84 ? 36.772 19.924 -13.098 1.00 51.31 84 GLU A C 1
ATOM 660 O O . GLU A 1 84 ? 36.916 21.074 -12.696 1.00 51.31 84 GLU A O 1
ATOM 665 N N . THR A 1 85 ? 37.406 18.923 -12.492 1.00 46.88 85 THR A N 1
ATOM 666 C CA . THR A 1 85 ? 38.590 19.174 -11.665 1.00 46.88 85 THR A CA 1
ATOM 667 C C . THR A 1 85 ? 39.770 18.348 -12.160 1.00 46.88 85 THR A C 1
ATOM 669 O O . THR A 1 85 ? 39.778 17.123 -12.136 1.00 46.88 85 THR A O 1
ATOM 672 N N . LEU A 1 86 ? 40.792 19.091 -12.590 1.00 49.34 86 LEU A N 1
ATOM 673 C CA . LEU A 1 86 ? 42.202 18.714 -12.609 1.00 49.34 86 LEU A CA 1
ATOM 674 C C . LEU A 1 86 ? 42.608 17.577 -13.564 1.00 49.34 86 LEU A C 1
ATOM 676 O O . LEU A 1 86 ? 42.947 16.465 -13.161 1.00 49.34 86 LEU A O 1
ATOM 680 N N . ARG A 1 87 ? 42.802 17.932 -14.841 1.00 50.53 87 ARG A N 1
ATOM 681 C CA . ARG A 1 87 ? 43.932 17.376 -15.600 1.00 50.53 87 ARG A CA 1
ATOM 682 C C . ARG A 1 87 ? 45.172 18.246 -15.384 1.00 50.53 87 ARG A C 1
ATOM 684 O O . ARG A 1 87 ? 45.356 19.245 -16.061 1.00 50.53 87 ARG A O 1
ATOM 691 N N . LYS A 1 88 ? 46.001 17.770 -14.454 1.00 48.97 88 LYS A N 1
ATOM 692 C CA . LYS A 1 88 ? 47.470 17.726 -14.516 1.00 48.97 88 LYS A CA 1
ATOM 693 C C . LYS A 1 88 ? 48.212 19.031 -14.806 1.00 48.97 88 LYS A C 1
ATOM 695 O O . LYS A 1 88 ? 48.570 19.342 -15.938 1.00 48.97 88 LYS A O 1
ATOM 700 N N . ASP A 1 89 ? 48.592 19.657 -13.702 1.00 49.34 89 ASP A N 1
ATOM 701 C CA . ASP A 1 89 ? 49.984 20.020 -13.439 1.00 49.34 89 ASP A CA 1
ATOM 702 C C . ASP A 1 89 ? 50.915 18.858 -13.861 1.00 49.34 89 ASP A C 1
ATOM 704 O O . ASP A 1 89 ? 51.049 17.883 -13.131 1.00 49.34 89 ASP A O 1
ATOM 708 N N . GLU A 1 90 ? 51.428 18.877 -15.099 1.00 52.91 90 GLU A N 1
ATOM 709 C CA . GLU A 1 90 ? 52.619 18.115 -15.515 1.00 52.91 90 GLU A CA 1
ATOM 710 C C . GLU A 1 90 ? 53.112 18.561 -16.907 1.00 52.91 90 GLU A C 1
ATOM 712 O O . GLU A 1 90 ? 53.083 17.819 -17.888 1.00 52.91 90 GLU A O 1
ATOM 717 N N . ARG A 1 91 ? 53.580 19.804 -17.026 1.00 44.75 91 ARG A N 1
ATOM 718 C CA . ARG A 1 91 ? 54.551 20.178 -18.066 1.00 44.75 91 ARG A CA 1
ATOM 719 C C . ARG A 1 91 ? 55.641 21.007 -17.405 1.00 44.75 91 ARG A C 1
ATOM 721 O O . ARG A 1 91 ? 55.638 22.229 -17.420 1.00 44.75 91 ARG A O 1
ATOM 728 N N . LEU A 1 92 ? 56.552 20.252 -16.804 1.00 51.00 92 LEU A N 1
ATOM 729 C CA . LEU A 1 92 ? 57.954 20.588 -16.623 1.00 51.00 92 LEU A CA 1
ATOM 730 C C . LEU A 1 92 ? 58.504 21.195 -17.932 1.00 51.00 92 LEU A C 1
ATOM 732 O O . LEU A 1 92 ? 58.447 20.510 -18.958 1.00 51.00 92 LEU A O 1
ATOM 736 N N . GLN A 1 93 ? 58.971 22.448 -17.885 1.00 46.97 93 GLN A N 1
ATOM 737 C CA . GLN A 1 93 ? 60.138 23.042 -18.572 1.00 46.97 93 GLN A CA 1
ATOM 738 C C . GLN A 1 93 ? 60.206 24.537 -18.243 1.00 46.97 93 GLN A C 1
ATOM 740 O O . GLN A 1 93 ? 59.212 25.245 -18.511 1.00 46.97 93 GLN A O 1
#

pLDDT: mean 72.4, std 16.45, range [43.06, 88.62]

Nearest PDB structures (foldseek):
  1yww-assembly1_A  TM=7.378E-01  e=7.876E-03  Pseudomonas aeruginosa
  1ryk-assembly1_A  TM=7.048E-01  e=4.761E-02  Escherichia coli
  2vl8-assembly3_C  TM=3.942E-01  e=3.573E+00  Paraclostridium sordellii
  5z8q-assembly1_A  TM=3.036E-01  e=6.911E+00  Saccharomyces cerevisiae S288C